Protein AF-A0A7C1CKQ0-F1 (afdb_monomer_lite)

Sequence (104 aa):
MEYFNGIAQDDEHGREPWVYDPNGRDCRILKDLCPGPCASNPDLFLSVGEWVYFSADDGIHGRRVWRSSASGDNIKMLNLAPDDGAGLNVVQIFTLLGRIYCYA

Structure (mmCIF, N/CA/C/O backbone):
data_AF-A0A7C1CKQ0-F1
#
_entry.id   AF-A0A7C1CKQ0-F1
#
loop_
_atom_site.group_PDB
_atom_site.id
_atom_site.type_symbol
_atom_site.label_atom_id
_atom_site.label_alt_id
_atom_site.label_comp_id
_atom_site.label_asym_id
_atom_site.label_entity_id
_atom_site.label_seq_id
_atom_site.pdbx_PDB_ins_code
_atom_site.Cartn_x
_atom_site.Cartn_y
_atom_site.Cartn_z
_atom_site.occupancy
_atom_site.B_iso_or_equiv
_atom_site.auth_seq_id
_atom_site.auth_comp_id
_atom_site.auth_asym_id
_atom_site.auth_atom_id
_atom_site.pdbx_PDB_model_num
ATOM 1 N N . MET A 1 1 ? -9.787 8.148 16.769 1.00 58.78 1 MET A N 1
ATOM 2 C CA . MET A 1 1 ? -9.392 9.088 15.699 1.00 58.78 1 MET A CA 1
ATOM 3 C C . MET A 1 1 ? -8.841 8.237 14.576 1.00 58.78 1 MET A C 1
ATOM 5 O O . MET A 1 1 ? -8.060 7.342 14.870 1.00 58.78 1 MET A O 1
ATOM 9 N N . GLU A 1 2 ? -9.346 8.405 13.359 1.00 72.12 2 GLU A N 1
ATOM 10 C CA . GLU A 1 2 ? -9.147 7.446 12.265 1.00 72.12 2 GLU A CA 1
ATOM 11 C C . GLU A 1 2 ? -8.119 7.987 11.268 1.00 72.12 2 GLU A C 1
ATOM 13 O O . GLU A 1 2 ? -8.278 9.091 10.749 1.00 72.12 2 GLU A O 1
ATOM 18 N N . TYR A 1 3 ? -7.047 7.225 11.044 1.00 78.94 3 TYR A N 1
ATOM 19 C CA . TYR A 1 3 ? -6.089 7.478 9.970 1.00 78.94 3 TYR A CA 1
ATOM 20 C C . TYR A 1 3 ? -6.689 7.031 8.636 1.00 78.94 3 TYR A C 1
ATOM 22 O O . TYR A 1 3 ? -7.350 5.992 8.570 1.00 78.94 3 TYR A O 1
ATOM 30 N N . PHE A 1 4 ? -6.401 7.765 7.562 1.00 77.62 4 PHE A N 1
ATOM 31 C CA . PHE A 1 4 ? -6.787 7.370 6.205 1.00 77.62 4 PHE A CA 1
ATOM 32 C C . PHE A 1 4 ? -5.541 7.051 5.393 1.00 77.62 4 PHE A C 1
ATOM 34 O O . PHE A 1 4 ? -4.588 7.821 5.411 1.00 77.62 4 PHE A O 1
ATOM 41 N N . ASN A 1 5 ? -5.555 5.920 4.690 1.00 82.88 5 ASN A N 1
ATOM 42 C CA . ASN A 1 5 ? -4.460 5.496 3.823 1.00 82.88 5 ASN A CA 1
ATOM 43 C C . ASN A 1 5 ? -4.893 5.642 2.363 1.00 82.88 5 ASN A C 1
ATOM 45 O O . ASN A 1 5 ? -6.032 5.320 2.020 1.00 82.88 5 ASN A O 1
ATOM 49 N N . GLY A 1 6 ? -4.000 6.153 1.523 1.00 85.75 6 GLY A N 1
ATOM 50 C CA . GLY A 1 6 ? -4.291 6.474 0.133 1.00 85.75 6 GLY A CA 1
ATOM 51 C C . GLY A 1 6 ? -3.030 6.615 -0.708 1.00 85.75 6 GLY A C 1
ATOM 52 O O . GLY A 1 6 ? -1.997 6.022 -0.405 1.00 85.75 6 GLY A O 1
ATOM 53 N N . ILE A 1 7 ? -3.137 7.393 -1.782 1.00 89.31 7 ILE A N 1
ATOM 54 C CA . ILE A 1 7 ? -2.110 7.517 -2.814 1.00 89.31 7 ILE A CA 1
ATOM 55 C C . ILE A 1 7 ? -1.883 8.998 -3.121 1.00 89.31 7 ILE A C 1
ATOM 57 O O . ILE A 1 7 ? -2.856 9.732 -3.303 1.00 89.31 7 ILE A O 1
ATOM 61 N N . ALA A 1 8 ? -0.627 9.421 -3.231 1.00 90.44 8 ALA A N 1
ATOM 62 C CA . ALA A 1 8 ? -0.240 10.749 -3.709 1.00 90.44 8 ALA A CA 1
ATOM 63 C C . ALA A 1 8 ? 1.166 10.717 -4.335 1.00 90.44 8 ALA A C 1
ATOM 65 O O . ALA A 1 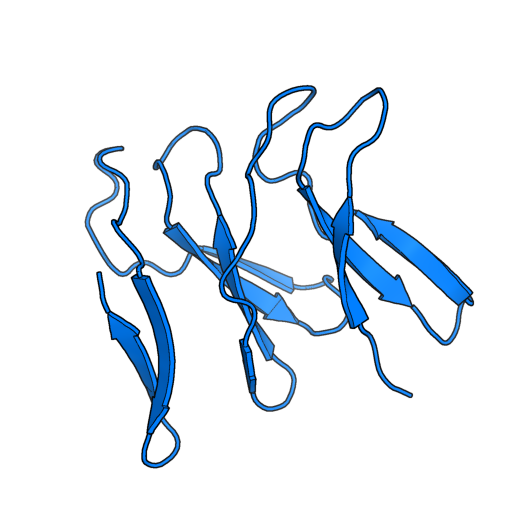8 ? 1.839 9.687 -4.307 1.00 90.44 8 ALA A O 1
ATOM 66 N N . GLN A 1 9 ? 1.560 11.830 -4.954 1.00 92.44 9 GLN A N 1
ATOM 67 C CA . GLN A 1 9 ? 2.854 12.037 -5.611 1.00 92.44 9 GLN A CA 1
ATOM 68 C C . GLN A 1 9 ? 3.358 13.456 -5.310 1.00 92.44 9 GLN A C 1
ATOM 70 O O . GLN A 1 9 ? 2.532 14.352 -5.101 1.00 92.44 9 GLN A O 1
ATOM 75 N N . ASP A 1 10 ? 4.672 13.662 -5.344 1.00 87.31 10 ASP A N 1
ATOM 76 C CA . ASP A 1 10 ? 5.316 14.977 -5.257 1.00 87.31 10 ASP A CA 1
ATOM 77 C C . ASP A 1 10 ? 6.489 15.083 -6.263 1.00 87.31 10 ASP A C 1
ATOM 79 O O . ASP A 1 10 ? 6.599 14.263 -7.174 1.00 87.31 10 ASP A O 1
ATOM 83 N N . ASP A 1 11 ? 7.302 16.140 -6.188 1.00 87.56 11 ASP A N 1
ATOM 84 C CA . ASP A 1 11 ? 8.407 16.362 -7.139 1.00 87.56 11 ASP A CA 1
ATOM 85 C C . ASP A 1 11 ? 9.629 15.461 -6.862 1.00 87.56 11 ASP A C 1
ATOM 87 O O . ASP A 1 11 ? 10.479 15.280 -7.738 1.00 87.56 11 ASP A O 1
ATOM 91 N N . GLU A 1 12 ? 9.730 14.903 -5.653 1.00 92.94 12 GLU A N 1
ATOM 92 C CA . GLU A 1 12 ? 10.822 14.033 -5.203 1.00 92.94 12 GLU A CA 1
ATOM 93 C C . GLU A 1 12 ? 10.440 12.545 -5.286 1.00 92.94 12 GLU A C 1
ATOM 95 O O . GLU A 1 12 ? 11.311 11.706 -5.533 1.00 92.94 12 GLU A O 1
ATOM 100 N N . HIS A 1 13 ? 9.148 12.235 -5.149 1.00 93.62 13 HIS A N 1
ATOM 101 C CA . HIS A 1 13 ? 8.579 10.895 -5.065 1.00 93.62 13 HIS A CA 1
ATOM 102 C C . HIS A 1 13 ? 7.483 10.687 -6.112 1.00 93.62 13 HIS A C 1
ATOM 104 O O . HIS A 1 13 ? 6.581 11.516 -6.275 1.00 93.62 13 HIS A O 1
ATOM 110 N N . GLY A 1 14 ? 7.504 9.537 -6.789 1.00 94.50 14 GLY A N 1
ATOM 111 C CA . GLY A 1 14 ? 6.407 9.148 -7.669 1.00 94.50 14 GLY A CA 1
ATOM 112 C C . GLY A 1 14 ? 5.117 8.818 -6.908 1.00 94.50 14 GLY A C 1
ATOM 113 O O . GLY A 1 14 ? 4.837 9.294 -5.810 1.00 94.50 14 GLY A O 1
ATOM 114 N N . ARG A 1 15 ? 4.251 8.015 -7.528 1.00 95.56 15 ARG A N 1
ATOM 115 C CA . ARG A 1 15 ? 2.969 7.633 -6.925 1.00 95.56 15 ARG A CA 1
ATOM 116 C C . ARG A 1 15 ? 3.191 6.610 -5.808 1.00 95.56 15 ARG A C 1
ATOM 118 O O . ARG A 1 15 ? 3.287 5.417 -6.090 1.00 95.56 15 ARG A O 1
ATOM 125 N N . GLU A 1 16 ? 3.173 7.086 -4.570 1.00 96.38 16 GLU A N 1
ATOM 126 C CA . GLU A 1 16 ? 3.522 6.340 -3.356 1.00 96.38 16 GLU A CA 1
ATOM 127 C C . GLU A 1 16 ? 2.321 6.173 -2.400 1.00 96.38 16 GLU A C 1
ATOM 129 O O . GLU A 1 16 ? 1.261 6.769 -2.633 1.00 96.38 16 GLU A O 1
ATOM 134 N N . PRO A 1 17 ? 2.418 5.340 -1.340 1.00 95.44 17 PRO A N 1
ATOM 135 C CA . PRO A 1 17 ? 1.381 5.239 -0.314 1.00 95.44 17 PRO A CA 1
ATOM 136 C C . PRO A 1 17 ? 1.466 6.413 0.665 1.00 95.44 17 PRO A C 1
ATOM 138 O O . PRO A 1 17 ? 2.549 6.775 1.122 1.00 95.44 17 PRO A O 1
ATOM 141 N N . TRP A 1 18 ? 0.320 6.984 1.032 1.00 94.44 18 TRP A N 1
ATOM 142 C CA . TRP A 1 18 ? 0.221 8.145 1.927 1.00 94.44 18 TRP A CA 1
ATOM 143 C C . TRP A 1 18 ? -0.746 7.894 3.073 1.00 94.44 18 TRP A C 1
ATOM 145 O O . TRP A 1 18 ? -1.699 7.124 2.939 1.00 94.44 18 TRP A O 1
ATOM 155 N N . VAL A 1 19 ? -0.513 8.590 4.184 1.00 92.19 19 VAL A N 1
ATOM 156 C CA . VAL A 1 19 ? -1.365 8.569 5.371 1.00 92.19 19 VAL A CA 1
ATOM 157 C C . VAL A 1 19 ? -1.794 9.983 5.760 1.00 92.19 19 VAL A C 1
ATOM 159 O O . VAL A 1 19 ? -0.974 10.899 5.811 1.00 92.19 19 VAL A O 1
ATOM 162 N N . TYR A 1 20 ? -3.082 10.149 6.059 1.00 91.38 20 TYR A N 1
ATOM 163 C CA . TYR A 1 20 ? -3.615 11.328 6.737 1.00 91.38 20 TYR A CA 1
ATOM 164 C C . TYR A 1 20 ? -3.624 11.098 8.249 1.00 91.38 20 TYR A C 1
ATOM 166 O O . TYR A 1 20 ? -4.302 10.182 8.728 1.00 91.38 20 TYR A O 1
ATOM 174 N N . ASP A 1 21 ? -2.903 11.936 8.995 1.00 87.88 21 ASP A N 1
ATOM 175 C CA . ASP A 1 21 ? -2.932 11.955 10.457 1.00 87.88 21 ASP A CA 1
ATOM 176 C C . ASP A 1 21 ? -4.002 12.943 10.954 1.00 87.88 21 ASP A C 1
ATOM 178 O O . ASP A 1 21 ? -3.823 14.156 10.820 1.00 87.88 21 ASP A O 1
ATOM 182 N N . PRO A 1 22 ? -5.099 12.477 11.577 1.00 85.56 22 PRO A N 1
ATOM 183 C CA . PRO A 1 22 ? -6.154 13.357 12.076 1.00 85.56 22 PRO A CA 1
ATOM 184 C C . PRO A 1 22 ? -5.735 14.203 13.291 1.00 85.56 22 PRO A C 1
ATOM 186 O O . PRO A 1 22 ? -6.392 15.208 13.575 1.00 85.56 22 PRO A O 1
ATOM 189 N N . ASN A 1 23 ? -4.677 13.820 14.015 1.00 85.88 23 ASN A N 1
ATOM 190 C CA . ASN A 1 23 ? -4.177 14.571 15.170 1.00 85.88 23 ASN A CA 1
ATOM 191 C C . ASN A 1 23 ? -3.377 15.796 14.716 1.00 85.88 23 ASN A C 1
ATOM 193 O O . ASN A 1 23 ? -3.566 16.889 15.247 1.00 85.88 23 ASN A O 1
ATOM 197 N N . GLY A 1 24 ? -2.512 15.609 13.715 1.00 85.69 24 GLY A N 1
ATOM 198 C CA . GLY A 1 24 ? -1.747 16.688 13.080 1.00 85.69 24 GLY A CA 1
ATOM 199 C C . GLY A 1 24 ? -2.523 17.437 11.992 1.00 85.69 24 GLY A C 1
ATOM 200 O O . GLY A 1 24 ? -2.168 18.563 11.660 1.00 85.69 24 GLY A O 1
ATOM 201 N N . ARG A 1 25 ? -3.603 16.830 11.478 1.00 86.56 25 ARG A N 1
ATOM 202 C CA . ARG A 1 25 ? -4.362 17.254 10.288 1.00 86.56 25 ARG A CA 1
ATOM 203 C C . ARG A 1 25 ? -3.478 17.416 9.055 1.00 86.56 25 ARG A C 1
ATOM 205 O O . ARG A 1 25 ? -3.643 18.372 8.302 1.00 86.56 25 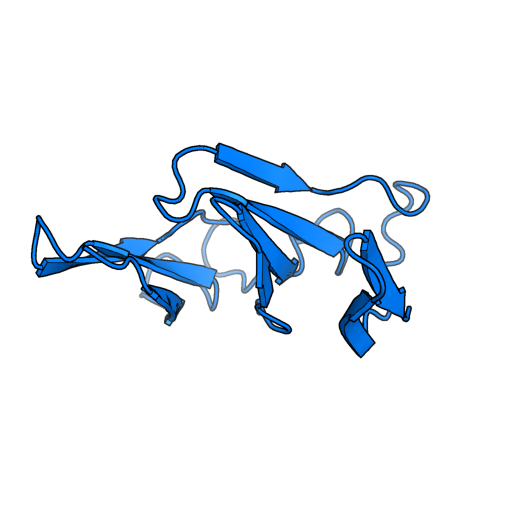ARG A O 1
ATOM 212 N N . ASP A 1 26 ? -2.575 16.465 8.858 1.00 89.31 26 ASP A N 1
ATOM 213 C CA . ASP A 1 26 ? -1.564 16.509 7.805 1.00 89.31 26 ASP A CA 1
ATOM 214 C C . ASP A 1 26 ? -1.544 15.214 6.987 1.00 89.31 26 ASP A C 1
ATOM 216 O O . ASP A 1 26 ? -1.913 14.146 7.484 1.00 89.31 26 ASP A O 1
ATOM 220 N N . CYS A 1 27 ? -1.115 15.320 5.732 1.00 90.25 27 CYS A N 1
ATOM 221 C CA . CYS A 1 27 ? -0.870 14.198 4.837 1.00 90.25 27 CYS A CA 1
ATOM 222 C C . CYS A 1 27 ? 0.634 14.003 4.704 1.00 90.25 27 CYS A C 1
ATOM 224 O O . CYS A 1 27 ? 1.349 14.926 4.326 1.00 90.25 27 CYS A O 1
ATOM 226 N N . ARG A 1 28 ? 1.109 12.780 4.918 1.00 90.50 28 ARG A N 1
ATOM 227 C CA . ARG A 1 28 ? 2.516 12.447 4.693 1.00 90.50 28 ARG A CA 1
ATOM 228 C C . ARG A 1 28 ? 2.669 11.144 3.944 1.00 90.50 28 ARG A C 1
ATOM 230 O O . ARG A 1 28 ? 1.818 10.255 4.047 1.00 90.50 28 ARG A O 1
ATOM 237 N N . ILE A 1 29 ? 3.786 11.023 3.239 1.00 90.81 29 ILE A N 1
ATOM 238 C CA . ILE A 1 29 ? 4.198 9.757 2.659 1.00 90.81 29 ILE A CA 1
ATOM 239 C C . ILE A 1 29 ? 4.283 8.716 3.780 1.00 90.81 29 ILE A C 1
ATOM 241 O O . ILE A 1 29 ? 4.830 8.956 4.863 1.00 90.81 29 ILE A O 1
ATOM 245 N N . LEU A 1 30 ? 3.650 7.572 3.552 1.00 92.62 30 LEU A N 1
ATOM 246 C CA . LEU A 1 30 ? 3.696 6.455 4.483 1.00 92.62 30 LEU A CA 1
ATOM 247 C C . LEU A 1 30 ? 5.071 5.795 4.395 1.00 92.62 30 LEU A C 1
ATOM 249 O O . LEU A 1 30 ? 5.692 5.519 5.420 1.00 92.62 30 LEU A O 1
ATOM 253 N N . LYS A 1 31 ? 5.544 5.578 3.165 1.00 92.62 31 LYS A N 1
ATOM 254 C CA . LYS A 1 31 ? 6.909 5.180 2.833 1.00 92.62 31 LYS A CA 1
ATOM 255 C C . LYS A 1 31 ? 7.156 5.406 1.345 1.00 92.62 31 LYS A C 1
ATOM 257 O O . LYS A 1 31 ? 6.285 5.078 0.551 1.00 92.62 31 LYS A O 1
ATOM 262 N N . ASP A 1 32 ? 8.344 5.892 1.004 1.00 94.75 32 ASP A N 1
ATOM 263 C CA . ASP A 1 32 ? 8.872 5.834 -0.358 1.00 94.75 32 ASP A CA 1
ATOM 264 C C . ASP A 1 32 ? 9.239 4.375 -0.670 1.00 94.75 32 ASP A C 1
ATOM 266 O O . ASP A 1 32 ? 10.267 3.865 -0.205 1.00 94.75 32 ASP A O 1
ATOM 270 N N . LEU A 1 33 ? 8.303 3.644 -1.286 1.00 95.62 33 LEU A N 1
ATOM 271 C CA . LEU A 1 33 ? 8.471 2.220 -1.567 1.00 95.62 33 LEU A CA 1
ATOM 272 C C . LEU A 1 33 ? 9.303 1.997 -2.821 1.00 95.62 33 LEU A C 1
ATOM 274 O O . LEU A 1 33 ? 10.145 1.101 -2.788 1.00 95.62 33 LEU A O 1
ATOM 278 N N . CYS A 1 34 ? 9.091 2.791 -3.876 1.00 95.38 34 CYS A N 1
ATOM 279 C CA . CYS A 1 34 ? 9.959 2.790 -5.048 1.00 95.38 34 CYS A CA 1
ATOM 280 C C . CYS A 1 34 ? 10.825 4.060 -5.056 1.00 95.38 34 CYS A C 1
ATOM 282 O O . CYS A 1 34 ? 10.333 5.107 -5.465 1.00 95.38 34 CYS A O 1
ATOM 284 N N . PRO A 1 35 ? 12.112 3.981 -4.660 1.00 95.06 35 PRO A N 1
ATOM 285 C CA . PRO A 1 35 ? 12.889 5.163 -4.307 1.00 95.06 35 PRO A CA 1
ATOM 286 C C . PRO A 1 35 ? 12.960 6.268 -5.367 1.00 95.06 35 PRO A C 1
ATOM 288 O O . PRO A 1 35 ? 13.245 6.015 -6.545 1.00 95.06 35 PRO A O 1
ATOM 291 N N . GLY A 1 36 ? 12.834 7.513 -4.904 1.00 93.44 36 GLY A N 1
ATOM 292 C CA . GLY A 1 36 ? 12.956 8.716 -5.730 1.00 93.44 36 GLY A CA 1
ATOM 293 C C . GLY A 1 36 ? 11.778 8.887 -6.699 1.00 93.44 36 GLY A C 1
ATOM 294 O O . GLY A 1 36 ? 10.644 8.583 -6.346 1.00 93.44 36 GLY A O 1
ATOM 295 N N . PRO A 1 37 ? 11.993 9.335 -7.951 1.00 93.88 37 PRO A N 1
ATOM 296 C CA . PRO A 1 37 ? 10.889 9.643 -8.867 1.00 93.88 37 PRO A CA 1
ATOM 297 C C . PRO A 1 37 ? 10.172 8.395 -9.418 1.00 93.88 37 PRO A C 1
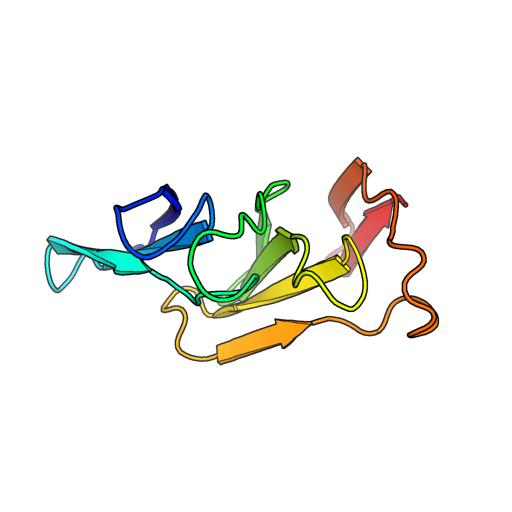ATOM 299 O O . PRO A 1 37 ? 9.291 8.514 -10.274 1.00 93.88 37 PRO A O 1
ATOM 302 N N . CYS A 1 38 ? 10.569 7.192 -8.990 1.00 94.81 38 CYS A N 1
ATOM 303 C CA . CYS A 1 38 ? 9.846 5.970 -9.309 1.00 94.81 38 CYS A CA 1
ATOM 304 C C . CYS A 1 38 ? 8.478 5.957 -8.607 1.00 94.81 38 CYS A C 1
ATOM 306 O O . CYS A 1 38 ? 8.273 6.628 -7.607 1.00 94.81 38 CYS A O 1
ATOM 308 N N . ALA A 1 39 ? 7.520 5.214 -9.161 1.00 95.56 39 ALA A N 1
ATOM 309 C CA . ALA A 1 39 ? 6.184 5.072 -8.602 1.00 95.56 39 ALA A CA 1
ATOM 310 C C . ALA A 1 39 ? 5.927 3.624 -8.178 1.00 95.56 39 ALA A C 1
ATOM 312 O O . ALA A 1 39 ? 5.900 2.733 -9.033 1.00 95.56 39 ALA A O 1
ATOM 313 N N . SER A 1 40 ? 5.630 3.402 -6.900 1.00 96.38 40 SER A N 1
ATOM 314 C CA . SER A 1 40 ? 5.221 2.092 -6.386 1.00 96.38 40 SER A CA 1
ATOM 315 C C . SER A 1 40 ? 3.787 1.708 -6.745 1.00 96.38 40 SER A C 1
ATOM 317 O O . SER A 1 40 ? 3.413 0.534 -6.666 1.00 96.38 40 SER A O 1
ATOM 319 N N . ASN A 1 41 ? 2.987 2.688 -7.181 1.00 95.75 41 ASN A N 1
ATOM 320 C CA . ASN A 1 41 ? 1.605 2.531 -7.631 1.00 95.75 41 ASN A CA 1
ATOM 321 C C . ASN A 1 41 ? 0.770 1.675 -6.664 1.00 95.75 41 ASN A C 1
ATOM 323 O O . ASN A 1 41 ? 0.299 0.612 -7.061 1.00 95.75 41 ASN A O 1
ATOM 327 N N . PRO A 1 42 ? 0.580 2.074 -5.400 1.00 96.38 42 PRO A N 1
ATOM 328 C CA . PRO A 1 42 ? -0.130 1.234 -4.450 1.00 96.38 42 PRO A CA 1
ATOM 329 C C . PRO A 1 42 ? -1.632 1.135 -4.759 1.00 96.38 42 PRO A C 1
ATOM 331 O O . PRO A 1 42 ? -2.249 2.107 -5.188 1.00 96.38 42 PRO A O 1
ATOM 334 N N . ASP A 1 43 ? -2.243 -0.025 -4.522 1.00 95.56 43 ASP A N 1
ATOM 335 C CA . ASP A 1 43 ? -3.686 -0.263 -4.668 1.00 95.56 43 ASP A CA 1
ATOM 336 C C . ASP A 1 43 ? -4.200 -1.374 -3.726 1.00 95.56 43 ASP A C 1
ATOM 338 O O . ASP A 1 43 ? -3.485 -1.847 -2.844 1.00 95.56 43 ASP A O 1
ATOM 342 N N . LEU A 1 44 ? -5.472 -1.773 -3.874 1.00 94.81 44 LEU A N 1
ATOM 343 C CA . LEU A 1 44 ? -6.100 -2.869 -3.114 1.00 94.81 44 LEU A CA 1
ATOM 344 C C . LEU A 1 44 ? -6.040 -2.700 -1.584 1.00 94.81 44 LEU A C 1
ATOM 346 O O . LEU A 1 44 ? -5.899 -3.675 -0.845 1.00 94.81 44 LEU A O 1
ATOM 350 N N . PHE A 1 45 ? -6.176 -1.461 -1.109 1.00 94.75 45 PHE A N 1
ATOM 351 C CA . PHE A 1 45 ? -6.169 -1.145 0.316 1.00 94.75 45 PHE A CA 1
ATOM 352 C C . PHE A 1 45 ? -7.306 -1.852 1.072 1.00 94.75 45 PHE A C 1
ATOM 354 O O . PHE A 1 45 ? -8.483 -1.716 0.735 1.00 94.75 45 PHE A O 1
ATOM 361 N N . LEU A 1 46 ? -6.947 -2.554 2.146 1.00 94.44 46 LEU A N 1
ATOM 362 C CA . LEU A 1 46 ? -7.853 -3.248 3.053 1.00 94.44 46 LEU A CA 1
ATOM 363 C C . LEU A 1 46 ? -7.431 -3.004 4.504 1.00 94.44 46 LEU A C 1
ATOM 365 O O . LEU A 1 46 ? -6.342 -3.400 4.917 1.00 94.44 46 LEU A O 1
ATOM 369 N N . SER A 1 47 ? -8.319 -2.406 5.295 1.00 93.38 47 SER A N 1
ATOM 370 C CA . SER A 1 47 ? -8.116 -2.234 6.736 1.00 93.38 47 SER A CA 1
ATOM 371 C C . SER A 1 47 ? -8.677 -3.426 7.517 1.00 93.38 47 SER A C 1
ATOM 373 O O . SER A 1 47 ? -9.824 -3.828 7.305 1.00 93.38 47 SER A O 1
ATOM 375 N N . VAL A 1 48 ? -7.872 -3.999 8.418 1.00 92.25 48 VAL A N 1
ATOM 376 C CA . VAL A 1 48 ? -8.245 -5.106 9.312 1.00 92.25 48 VAL A CA 1
ATOM 377 C C . VAL A 1 48 ? -7.633 -4.873 10.695 1.00 92.25 48 VAL A C 1
ATOM 379 O O . VAL A 1 48 ? -6.444 -5.115 10.919 1.00 92.25 48 VAL A O 1
ATOM 382 N N . GLY A 1 49 ? -8.457 -4.433 11.648 1.00 90.38 49 GLY A N 1
ATOM 383 C CA . GLY A 1 49 ? -7.985 -4.071 12.985 1.00 90.38 49 GLY A CA 1
ATOM 384 C C . GLY A 1 49 ? -7.028 -2.878 12.924 1.00 90.38 49 GLY A C 1
ATOM 385 O O . GLY A 1 49 ? -7.378 -1.837 12.383 1.00 90.38 49 GLY A O 1
ATOM 386 N N . GLU A 1 50 ? -5.818 -3.035 13.460 1.00 90.88 50 GLU A N 1
ATOM 387 C CA . GLU A 1 50 ? -4.783 -1.984 13.472 1.00 90.88 50 GLU A CA 1
ATOM 388 C C . GLU A 1 50 ? -3.900 -1.968 12.211 1.00 90.88 50 GLU A C 1
ATOM 390 O O . GLU A 1 50 ? -2.982 -1.150 12.093 1.00 90.88 50 GLU A O 1
ATOM 395 N N . TRP A 1 51 ? -4.162 -2.883 11.274 1.00 93.88 51 TRP A N 1
ATOM 396 C CA . TRP A 1 51 ? -3.341 -3.105 10.091 1.00 93.88 51 TRP A CA 1
ATOM 397 C C . TRP A 1 51 ? -4.059 -2.689 8.813 1.00 93.88 51 TRP A C 1
ATOM 399 O O . TRP A 1 51 ? -5.259 -2.905 8.653 1.00 93.88 51 TRP A O 1
ATOM 409 N N . VAL A 1 52 ? -3.279 -2.186 7.867 1.00 95.38 52 VAL A N 1
ATOM 410 C CA . VAL A 1 52 ? -3.680 -1.900 6.494 1.00 95.38 52 VAL A CA 1
ATOM 411 C C . VAL A 1 52 ? -2.860 -2.797 5.578 1.00 95.38 52 VAL A C 1
ATOM 413 O O . VAL A 1 52 ? -1.645 -2.904 5.724 1.00 95.38 52 VAL A O 1
ATOM 416 N N . TYR A 1 53 ? -3.529 -3.467 4.651 1.00 95.44 53 TYR A N 1
ATOM 417 C CA . TYR A 1 53 ? -2.923 -4.316 3.632 1.00 95.44 53 TYR A CA 1
ATOM 418 C C . TY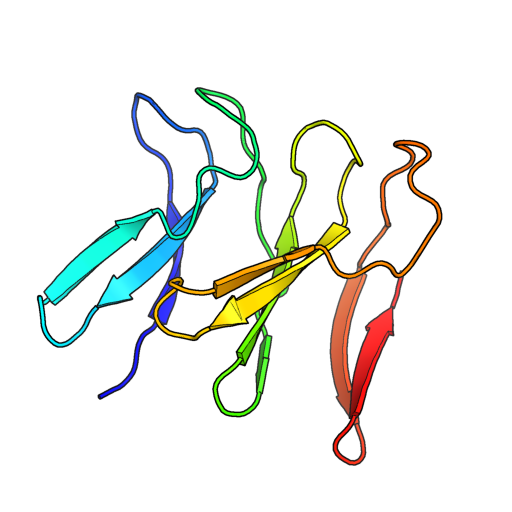R A 1 53 ? -3.148 -3.679 2.274 1.00 95.44 53 TYR A C 1
ATOM 420 O O . TYR A 1 53 ? -4.224 -3.142 2.037 1.00 95.44 53 TYR A O 1
ATOM 428 N N . PHE A 1 54 ? -2.154 -3.723 1.400 1.00 96.44 54 PHE A N 1
ATOM 429 C CA . PHE A 1 54 ? -2.236 -3.145 0.060 1.00 96.44 54 PHE A CA 1
ATOM 430 C C . PHE A 1 54 ? -1.221 -3.820 -0.859 1.00 96.44 54 PHE A C 1
ATOM 432 O O . PHE A 1 54 ? -0.315 -4.513 -0.391 1.00 96.44 54 PHE A O 1
ATOM 439 N N . SER A 1 55 ? -1.377 -3.650 -2.165 1.00 95.94 55 SER A N 1
ATOM 440 C CA . SER A 1 55 ? -0.401 -4.104 -3.155 1.00 95.94 55 SER A CA 1
ATOM 441 C C . SER A 1 55 ? 0.419 -2.911 -3.645 1.00 95.94 55 SER A C 1
ATOM 443 O O . SER A 1 55 ? -0.128 -1.820 -3.757 1.00 95.94 55 SER A O 1
ATOM 445 N N . ALA A 1 56 ? 1.721 -3.085 -3.873 1.00 96.81 56 ALA A N 1
ATOM 446 C CA . ALA A 1 56 ? 2.623 -2.047 -4.388 1.00 96.81 56 ALA A CA 1
ATOM 447 C C . ALA A 1 56 ? 3.913 -2.673 -4.943 1.00 96.81 56 ALA A C 1
ATOM 449 O O . ALA A 1 56 ? 4.245 -3.807 -4.584 1.00 96.81 56 ALA A O 1
ATOM 450 N N . ASP A 1 57 ? 4.631 -1.947 -5.795 1.00 95.31 57 ASP A N 1
ATOM 451 C CA . ASP A 1 57 ? 5.918 -2.339 -6.387 1.00 95.31 57 ASP A CA 1
ATOM 452 C C . ASP A 1 57 ? 7.068 -1.532 -5.760 1.00 95.31 57 ASP A C 1
ATOM 454 O O . ASP A 1 57 ? 7.006 -0.310 -5.731 1.00 95.31 57 ASP A O 1
ATOM 458 N N . ASP A 1 58 ? 8.107 -2.181 -5.235 1.00 94.69 58 ASP A N 1
ATOM 459 C CA . ASP A 1 58 ? 9.276 -1.478 -4.675 1.00 94.69 58 ASP A CA 1
ATOM 460 C C . ASP A 1 58 ? 10.396 -1.224 -5.699 1.00 94.69 58 ASP A C 1
ATOM 462 O O . ASP A 1 58 ? 11.477 -0.750 -5.347 1.00 94.69 58 ASP A O 1
ATOM 466 N N . GLY A 1 59 ? 10.165 -1.573 -6.966 1.00 92.75 59 GLY A N 1
ATOM 467 C CA . GLY A 1 59 ? 11.143 -1.467 -8.044 1.00 92.75 59 GLY A CA 1
ATOM 468 C C . GLY A 1 59 ? 12.210 -2.564 -8.038 1.00 92.75 59 GLY A C 1
ATOM 469 O O . GLY A 1 59 ? 13.086 -2.549 -8.903 1.00 92.75 59 GLY A O 1
ATOM 470 N N . ILE A 1 60 ? 12.158 -3.514 -7.094 1.00 92.00 60 ILE A N 1
ATOM 471 C CA . ILE A 1 60 ? 13.146 -4.595 -6.943 1.00 92.00 60 ILE A CA 1
ATOM 472 C C . ILE A 1 60 ? 12.480 -5.967 -7.079 1.00 92.00 60 ILE A C 1
ATOM 474 O O . ILE A 1 60 ? 12.952 -6.816 -7.835 1.00 92.00 60 ILE A O 1
ATOM 478 N N . HIS A 1 61 ? 11.383 -6.195 -6.359 1.00 91.19 61 HIS A N 1
ATOM 479 C CA . HIS A 1 61 ? 10.698 -7.488 -6.287 1.00 91.19 61 HIS A CA 1
ATOM 480 C C . HIS A 1 61 ? 9.479 -7.560 -7.223 1.00 91.19 61 HIS A C 1
ATOM 482 O O . HIS A 1 61 ? 8.802 -8.593 -7.294 1.00 91.19 61 HIS A O 1
ATOM 488 N N . GLY A 1 62 ? 9.195 -6.472 -7.944 1.00 91.50 62 GLY A N 1
ATOM 489 C CA . GLY A 1 62 ? 7.937 -6.263 -8.646 1.00 91.50 62 GLY A CA 1
ATOM 490 C C . GLY A 1 62 ? 6.785 -6.044 -7.661 1.00 91.50 62 GLY A C 1
ATOM 491 O O . GLY A 1 62 ? 6.976 -5.886 -6.453 1.00 91.50 62 GLY A O 1
ATOM 492 N N . ARG A 1 63 ? 5.545 -6.093 -8.157 1.00 93.25 63 ARG A N 1
ATOM 493 C CA . ARG A 1 63 ? 4.364 -5.924 -7.301 1.00 93.25 63 ARG A CA 1
ATOM 494 C C . ARG A 1 63 ? 4.269 -7.013 -6.222 1.00 93.25 63 ARG A C 1
ATOM 496 O O . ARG A 1 63 ? 4.386 -8.206 -6.500 1.00 93.25 63 ARG A O 1
ATOM 503 N N . ARG A 1 64 ? 4.051 -6.611 -4.972 1.00 94.06 64 ARG A N 1
ATOM 504 C CA . ARG A 1 64 ? 3.969 -7.478 -3.783 1.00 94.06 64 ARG A CA 1
ATOM 505 C C . ARG A 1 64 ? 2.842 -7.012 -2.863 1.00 94.06 64 ARG A C 1
ATOM 5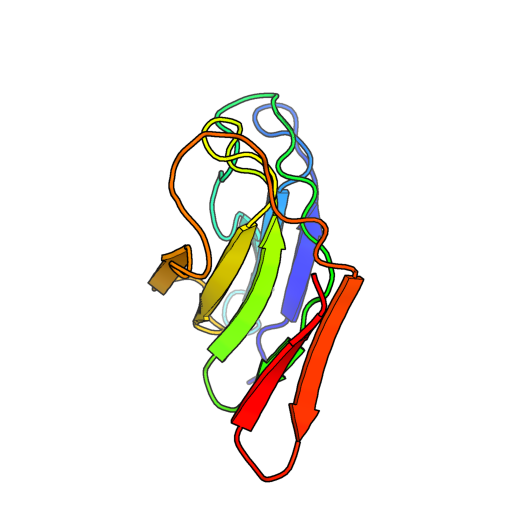07 O O . ARG A 1 64 ? 2.317 -5.913 -3.024 1.00 94.06 64 ARG A O 1
ATOM 514 N N . VAL A 1 65 ? 2.460 -7.852 -1.897 1.00 95.25 65 VAL A N 1
ATOM 515 C CA . VAL A 1 65 ? 1.528 -7.457 -0.827 1.00 95.25 65 VAL A CA 1
ATOM 516 C C . VAL A 1 65 ? 2.321 -6.870 0.332 1.00 95.25 65 VAL A C 1
ATOM 518 O O . VAL A 1 65 ? 3.278 -7.474 0.815 1.00 95.25 65 VAL A O 1
ATOM 521 N N . TRP A 1 66 ? 1.880 -5.719 0.812 1.00 96.44 66 TRP A N 1
ATOM 522 C CA . TRP A 1 66 ? 2.455 -4.981 1.922 1.00 96.44 66 TRP A CA 1
ATOM 523 C C . TRP A 1 66 ? 1.453 -4.908 3.065 1.00 96.44 66 TRP A C 1
ATOM 525 O O . TRP A 1 66 ? 0.238 -4.904 2.861 1.00 96.44 66 TRP A O 1
ATOM 535 N N . ARG A 1 67 ? 1.978 -4.844 4.286 1.00 96.50 67 ARG A N 1
ATOM 536 C CA . ARG A 1 67 ? 1.215 -4.557 5.496 1.00 96.50 67 ARG A CA 1
ATOM 537 C C . ARG A 1 67 ? 1.811 -3.340 6.176 1.00 96.50 67 ARG A C 1
ATOM 539 O O . ARG A 1 67 ? 3.011 -3.353 6.456 1.00 96.50 67 ARG A O 1
ATOM 546 N N . SER A 1 68 ? 0.979 -2.366 6.522 1.00 96.44 68 SER A N 1
ATOM 547 C CA . SER A 1 68 ? 1.341 -1.245 7.382 1.00 96.44 68 SER A CA 1
ATOM 548 C C . SER A 1 68 ? 0.474 -1.155 8.638 1.00 96.44 68 SER A C 1
ATOM 550 O O . SER A 1 68 ? -0.644 -1.668 8.666 1.00 96.44 68 SER A O 1
ATOM 552 N N . SER A 1 69 ? 0.971 -0.515 9.698 1.00 94.75 69 SER A N 1
ATOM 553 C CA . SER A 1 69 ? 0.096 0.028 10.743 1.00 94.75 69 SER A CA 1
ATOM 554 C C . SER A 1 69 ? -0.722 1.188 10.174 1.00 94.75 69 SER A C 1
ATOM 556 O O . SER A 1 69 ? -0.296 1.843 9.221 1.00 94.75 69 SER A O 1
ATOM 558 N N . ALA A 1 70 ? -1.869 1.491 10.785 1.00 87.44 70 ALA A N 1
ATOM 559 C CA . ALA A 1 70 ? -2.689 2.635 10.378 1.00 87.44 70 ALA A CA 1
ATOM 560 C C . ALA A 1 70 ? -1.925 3.977 10.415 1.00 87.44 70 ALA A C 1
ATOM 562 O O . ALA A 1 70 ? -2.192 4.843 9.588 1.00 87.44 70 ALA A O 1
ATOM 563 N N . SER A 1 71 ? -0.959 4.123 11.332 1.00 88.00 71 SER A N 1
ATOM 564 C CA . SER A 1 71 ? -0.068 5.288 11.435 1.00 88.00 71 SER A CA 1
ATOM 565 C C . SER A 1 71 ? 1.095 5.276 10.435 1.00 88.00 71 SER A C 1
ATOM 567 O O . SER A 1 71 ? 1.777 6.282 10.283 1.00 88.00 71 SER A O 1
ATOM 569 N N . GLY A 1 72 ? 1.387 4.150 9.782 1.00 86.50 72 GLY A N 1
ATOM 570 C CA . GLY A 1 72 ? 2.546 4.002 8.899 1.00 86.50 72 GLY A CA 1
ATOM 571 C C . GLY A 1 72 ? 3.891 3.743 9.594 1.00 86.50 72 GLY A C 1
ATOM 572 O O . GLY A 1 72 ? 4.872 3.489 8.904 1.00 86.50 72 GLY A O 1
ATOM 573 N N . ASP A 1 73 ? 3.961 3.734 10.931 1.00 88.94 73 ASP A N 1
ATOM 574 C CA . ASP A 1 73 ? 5.221 3.520 11.680 1.00 88.94 73 ASP A CA 1
ATOM 575 C C . ASP A 1 73 ? 5.805 2.108 11.516 1.00 88.94 73 ASP A C 1
ATOM 577 O O . ASP A 1 73 ? 6.971 1.845 11.815 1.00 88.94 73 ASP A O 1
ATOM 581 N N . ASN A 1 74 ? 4.989 1.166 11.052 1.00 93.81 74 ASN A N 1
ATOM 582 C CA . ASN A 1 74 ? 5.406 -0.190 10.744 1.00 93.81 74 ASN A CA 1
ATOM 583 C C . ASN A 1 74 ? 4.915 -0.529 9.349 1.00 93.81 74 ASN A C 1
ATOM 585 O O . ASN A 1 74 ? 3.711 -0.550 9.144 1.00 93.81 74 ASN A O 1
ATOM 589 N N . ILE A 1 75 ? 5.822 -0.821 8.421 1.00 95.50 75 ILE A N 1
ATOM 590 C CA . ILE A 1 75 ? 5.500 -1.275 7.069 1.00 95.50 75 ILE A CA 1
ATOM 591 C C . ILE A 1 75 ? 6.431 -2.411 6.659 1.00 95.50 75 ILE A C 1
ATOM 593 O O . ILE A 1 75 ? 7.650 -2.321 6.830 1.00 95.50 75 ILE A O 1
ATOM 597 N N . LYS A 1 76 ? 5.858 -3.495 6.128 1.00 95.94 76 LYS A N 1
ATOM 598 C CA . LYS A 1 76 ? 6.597 -4.691 5.708 1.00 95.94 76 LYS A CA 1
ATOM 599 C C . LYS A 1 76 ? 5.976 -5.335 4.474 1.00 95.94 76 LYS A C 1
ATOM 601 O O . LYS A 1 76 ? 4.757 -5.480 4.406 1.00 95.94 76 LYS A O 1
ATOM 606 N N . MET A 1 77 ? 6.830 -5.788 3.563 1.00 94.62 77 MET A N 1
ATOM 607 C CA . MET A 1 77 ? 6.458 -6.718 2.500 1.00 94.62 77 MET A CA 1
ATOM 608 C C . MET A 1 77 ? 6.102 -8.077 3.114 1.00 94.62 77 MET A C 1
ATOM 610 O O . MET A 1 77 ? 6.770 -8.544 4.042 1.00 94.62 77 MET A O 1
ATOM 614 N N . LEU A 1 78 ? 5.042 -8.709 2.617 1.00 92.88 78 LEU A N 1
ATOM 615 C CA . LEU A 1 78 ? 4.668 -10.067 2.988 1.00 92.88 78 LEU A CA 1
ATOM 616 C C . LEU A 1 78 ? 5.318 -11.054 2.019 1.00 92.88 78 LEU A C 1
ATOM 618 O O . LEU A 1 78 ? 5.162 -10.942 0.805 1.00 92.88 78 LEU A O 1
ATOM 622 N N . ASN A 1 79 ? 6.017 -12.047 2.565 1.00 86.56 79 ASN A N 1
ATOM 623 C CA . ASN A 1 79 ? 6.619 -13.113 1.774 1.00 86.56 79 ASN A CA 1
ATOM 624 C C . ASN A 1 79 ? 5.543 -14.142 1.387 1.00 86.56 79 ASN A C 1
ATOM 626 O O . ASN A 1 79 ? 5.231 -15.049 2.161 1.00 86.56 79 ASN A O 1
ATOM 630 N N . LEU A 1 80 ? 4.929 -13.933 0.221 1.00 82.75 80 LEU A N 1
ATOM 631 C CA . LEU A 1 80 ? 3.869 -14.784 -0.336 1.00 82.75 80 LEU A CA 1
ATOM 632 C C . LEU A 1 80 ? 4.324 -15.572 -1.578 1.00 82.75 80 LEU A C 1
ATOM 634 O O . LEU A 1 80 ? 3.602 -16.458 -2.028 1.00 82.75 80 LEU A O 1
ATOM 638 N N . ALA A 1 81 ? 5.500 -15.255 -2.124 1.00 74.31 81 ALA A N 1
ATOM 639 C CA . ALA A 1 81 ? 6.117 -15.899 -3.281 1.00 74.31 81 ALA A CA 1
ATOM 640 C C . ALA A 1 81 ? 7.642 -15.681 -3.260 1.00 74.31 81 ALA A C 1
ATOM 642 O O . ALA A 1 81 ? 8.102 -14.813 -2.519 1.00 74.31 81 ALA A O 1
ATOM 643 N N . PRO A 1 82 ? 8.424 -16.442 -4.051 1.00 74.19 82 PRO A N 1
ATOM 644 C CA . PRO A 1 82 ? 9.873 -16.272 -4.133 1.00 74.19 82 PRO A CA 1
ATOM 645 C C . PRO A 1 82 ? 10.301 -14.841 -4.492 1.00 74.19 82 PRO A C 1
ATOM 647 O O . PRO A 1 82 ? 9.651 -14.149 -5.276 1.00 74.19 82 PRO A O 1
ATOM 650 N N . ASP A 1 83 ? 11.439 -14.413 -3.950 1.00 73.94 83 ASP A N 1
ATOM 651 C CA . ASP A 1 83 ? 12.046 -13.103 -4.216 1.00 73.94 83 ASP A CA 1
ATOM 652 C C . ASP A 1 83 ? 12.869 -13.133 -5.519 1.00 73.94 83 ASP A C 1
ATOM 654 O O . ASP A 1 83 ? 14.075 -12.901 -5.526 1.00 73.94 83 ASP A O 1
ATOM 658 N N . ASP A 1 84 ? 12.224 -13.484 -6.632 1.00 75.50 84 ASP A N 1
ATOM 659 C CA . ASP A 1 84 ? 12.845 -13.633 -7.958 1.00 75.50 84 ASP A CA 1
ATOM 660 C C . ASP A 1 84 ? 12.606 -12.435 -8.900 1.00 75.50 84 ASP A C 1
ATOM 662 O O . ASP A 1 84 ? 12.990 -12.472 -10.068 1.00 75.50 84 ASP A O 1
ATOM 666 N N . GLY A 1 85 ? 11.976 -11.369 -8.396 1.00 72.94 85 GLY A N 1
ATOM 667 C CA . GLY A 1 85 ? 11.658 -10.159 -9.158 1.00 72.94 85 GLY A CA 1
ATOM 668 C C . GLY A 1 85 ? 10.432 -10.276 -10.069 1.00 72.94 85 GLY A C 1
ATOM 669 O O . GLY A 1 85 ? 10.057 -9.290 -10.698 1.00 72.94 85 GLY A O 1
ATOM 670 N N . ALA A 1 86 ? 9.769 -11.437 -10.140 1.00 78.94 86 ALA A N 1
ATOM 671 C CA . ALA A 1 86 ? 8.690 -11.661 -11.105 1.00 78.94 86 ALA A CA 1
ATOM 672 C C . ALA A 1 86 ? 7.369 -10.927 -10.790 1.00 78.94 86 ALA A C 1
ATOM 674 O O . ALA A 1 86 ? 6.426 -11.019 -11.575 1.00 78.94 86 ALA A O 1
ATOM 675 N N . GLY A 1 87 ? 7.261 -10.176 -9.685 1.00 81.69 87 GLY A N 1
ATOM 676 C CA . GLY A 1 87 ? 5.986 -9.576 -9.287 1.00 81.69 87 GLY A CA 1
ATOM 677 C C . GLY A 1 87 ? 4.919 -10.629 -8.927 1.00 81.69 87 GLY A C 1
ATOM 678 O O . GLY A 1 87 ? 5.064 -11.823 -9.166 1.00 81.69 87 GLY A O 1
ATOM 679 N N . LEU A 1 88 ? 3.874 -10.205 -8.233 1.00 85.69 88 LEU A N 1
ATOM 680 C CA . LEU A 1 88 ? 2.648 -10.958 -8.006 1.00 85.69 88 LEU A CA 1
ATOM 681 C C . LEU A 1 88 ? 1.556 -10.240 -8.782 1.00 85.69 88 LEU A C 1
ATOM 683 O O . LEU A 1 88 ? 1.428 -9.017 -8.676 1.00 85.69 88 LEU A O 1
ATOM 687 N N . ASN A 1 89 ? 0.729 -10.986 -9.510 1.00 88.94 89 ASN A N 1
ATOM 688 C CA . ASN A 1 89 ? -0.456 -10.420 -10.144 1.00 88.94 89 ASN A CA 1
ATOM 689 C C . ASN A 1 89 ? -1.594 -10.302 -9.123 1.00 88.94 89 ASN A C 1
ATOM 691 O O . ASN A 1 89 ? -2.636 -10.923 -9.270 1.00 88.94 89 ASN A O 1
ATOM 695 N N . VAL A 1 90 ? -1.377 -9.541 -8.046 1.00 89.94 90 VAL A N 1
ATOM 696 C CA . VAL A 1 90 ? -2.377 -9.388 -6.983 1.00 89.94 90 VAL A CA 1
ATOM 697 C C . VAL A 1 90 ? -3.609 -8.691 -7.557 1.00 89.94 90 VAL A C 1
ATOM 699 O O . VAL A 1 90 ? -3.560 -7.513 -7.902 1.00 89.94 90 VAL A O 1
ATOM 702 N N . VAL A 1 91 ? -4.719 -9.419 -7.638 1.00 91.06 91 VAL A N 1
ATOM 703 C CA . VAL A 1 91 ? -5.996 -8.917 -8.165 1.00 91.06 91 VAL A CA 1
ATOM 704 C C . VAL A 1 91 ? -6.899 -8.425 -7.037 1.00 91.06 91 VAL A C 1
ATOM 706 O O . VAL A 1 91 ? -7.656 -7.473 -7.214 1.00 91.06 91 VAL A O 1
ATOM 709 N N . GLN A 1 92 ? -6.847 -9.071 -5.868 1.00 92.69 92 GLN A N 1
ATOM 710 C CA . GLN A 1 92 ? -7.702 -8.711 -4.740 1.00 92.69 92 GLN A CA 1
ATOM 711 C C . GLN A 1 92 ? -7.074 -9.088 -3.403 1.00 92.69 92 GLN A C 1
ATOM 713 O O . GLN A 1 92 ? -6.463 -10.148 -3.276 1.00 92.69 92 GLN A O 1
ATOM 718 N N . ILE A 1 93 ? -7.316 -8.252 -2.392 1.00 94.56 93 ILE A N 1
ATOM 719 C CA . ILE A 1 93 ? -7.073 -8.543 -0.979 1.00 94.56 93 ILE A CA 1
ATOM 720 C C . ILE A 1 93 ? -8.421 -8.435 -0.254 1.00 94.56 93 ILE A C 1
ATOM 722 O O . ILE A 1 93 ? -9.136 -7.446 -0.416 1.00 94.56 93 ILE A O 1
ATOM 726 N N . PHE A 1 94 ? -8.810 -9.454 0.511 1.00 94.62 94 PHE A N 1
ATOM 727 C CA . PHE A 1 94 ? -10.088 -9.481 1.230 1.00 94.62 94 PHE A CA 1
ATOM 728 C C . PHE A 1 94 ? -10.006 -10.294 2.524 1.00 94.62 94 PHE A C 1
ATOM 730 O O . PHE A 1 94 ? -9.058 -11.045 2.753 1.00 94.62 94 PHE A O 1
ATOM 737 N N . THR A 1 95 ? -11.020 -10.156 3.379 1.00 94.44 95 THR A N 1
ATOM 738 C CA . THR A 1 95 ? -11.180 -10.994 4.569 1.00 94.44 95 THR A CA 1
ATOM 739 C C . THR A 1 95 ? -12.259 -12.052 4.370 1.00 94.44 95 THR A C 1
ATOM 741 O O . THR A 1 95 ? -13.303 -11.800 3.773 1.00 94.44 95 THR A O 1
ATOM 744 N N . LEU A 1 96 ? -12.024 -13.252 4.899 1.00 93.88 96 LEU A N 1
ATOM 745 C CA . LEU A 1 96 ? -13.013 -14.326 4.967 1.00 93.88 96 LEU A CA 1
ATOM 746 C C . LEU A 1 96 ? -12.790 -15.122 6.256 1.00 93.88 96 LEU A C 1
ATOM 748 O O . LEU A 1 96 ? -11.671 -15.531 6.554 1.00 93.88 96 LEU A O 1
ATOM 752 N N . LEU A 1 97 ? -13.846 -15.313 7.053 1.00 93.81 97 LEU A N 1
ATOM 753 C CA . LEU A 1 97 ? -13.794 -16.069 8.318 1.00 93.81 97 LEU A CA 1
ATOM 754 C C . LEU A 1 97 ? -12.644 -15.633 9.257 1.00 93.81 97 LEU A C 1
ATOM 756 O O . LEU A 1 97 ? -11.973 -16.461 9.870 1.00 93.81 97 LEU A O 1
ATOM 760 N N . GLY A 1 98 ? -12.387 -14.322 9.338 1.00 89.12 98 GLY A N 1
ATOM 761 C CA . GLY A 1 98 ? -11.343 -13.748 10.198 1.00 89.12 98 GLY A CA 1
ATOM 762 C C . GLY A 1 98 ? -9.907 -13.920 9.689 1.00 89.12 98 GLY A C 1
ATOM 763 O O . GLY A 1 98 ? -8.964 -13.613 10.414 1.00 89.12 98 GLY A O 1
ATOM 764 N N . ARG A 1 99 ? -9.719 -14.402 8.457 1.00 90.12 99 ARG A N 1
ATOM 765 C CA . ARG A 1 99 ? -8.412 -14.519 7.801 1.00 90.12 99 ARG A CA 1
ATOM 766 C C . ARG A 1 99 ? -8.331 -13.578 6.613 1.00 90.12 99 ARG A C 1
ATOM 768 O O . ARG A 1 99 ? -9.351 -13.226 6.026 1.00 90.12 99 ARG A O 1
ATOM 775 N N . ILE A 1 100 ? -7.109 -13.200 6.267 1.00 90.69 100 ILE A N 1
ATOM 776 C CA . ILE A 1 100 ? -6.820 -12.392 5.087 1.00 90.69 100 ILE A CA 1
ATOM 777 C C . ILE A 1 100 ? -6.469 -13.333 3.948 1.00 90.69 100 ILE A C 1
ATOM 779 O O . ILE A 1 100 ? -5.665 -14.250 4.118 1.00 90.69 100 ILE A O 1
ATOM 783 N N . TYR A 1 101 ? -7.087 -13.085 2.805 1.00 89.75 101 TYR A N 1
ATOM 784 C CA . TYR A 1 101 ? -6.848 -13.781 1.558 1.00 89.75 101 TYR A CA 1
ATOM 785 C C . TYR A 1 101 ? -6.418 -12.766 0.514 1.00 89.75 101 TYR A C 1
ATOM 787 O O . TYR A 1 101 ? -6.930 -11.647 0.460 1.00 89.75 101 TYR A O 1
ATOM 795 N N . CYS A 1 102 ? -5.495 -13.186 -0.334 1.00 88.12 102 CYS A N 1
ATOM 796 C CA . CYS A 1 102 ? -5.167 -12.492 -1.561 1.00 88.12 102 CYS A CA 1
ATOM 797 C C . CYS A 1 102 ? -5.279 -13.473 -2.725 1.00 88.12 102 CYS A C 1
ATOM 799 O O . CYS A 1 102 ? -4.924 -14.645 -2.589 1.00 88.12 102 CYS A O 1
ATOM 801 N N . TYR A 1 103 ? -5.789 -12.990 -3.849 1.00 81.38 103 TYR A N 1
ATOM 802 C CA . TYR A 1 103 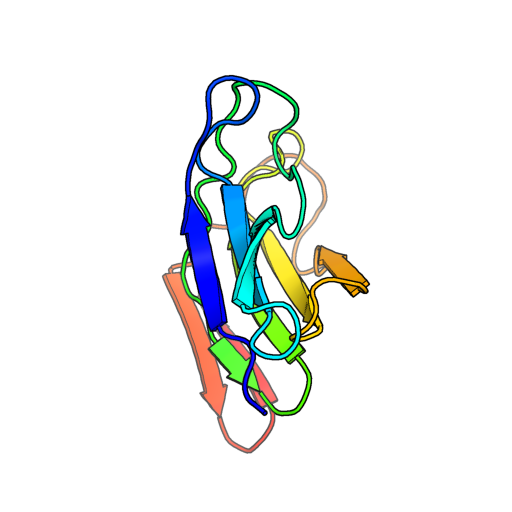? -5.802 -13.720 -5.111 1.00 81.38 103 TYR A CA 1
ATOM 803 C C . TYR A 1 103 ? -4.741 -13.097 -6.021 1.00 81.38 103 TYR A C 1
ATOM 805 O O . TYR A 1 103 ? -4.735 -11.872 -6.185 1.00 81.38 103 TYR A O 1
ATOM 813 N N . ALA A 1 104 ? -3.827 -13.930 -6.522 1.00 78.44 104 ALA A N 1
ATOM 814 C CA . ALA A 1 104 ? -2.699 -13.557 -7.367 1.00 78.44 104 ALA A CA 1
ATOM 815 C C . ALA A 1 104 ? -2.499 -14.566 -8.504 1.00 78.44 104 ALA A C 1
ATOM 817 O O . ALA A 1 104 ? -2.961 -15.720 -8.332 1.00 78.44 104 ALA A O 1
#

Foldseek 3Di:
DAKDWDWDADQFADTAIWIQDPVVRDIDGLDRLQGTNDHQPKAQWDDDPQKIWIWTQSVQQAIFIKIAGSSSPDIDTDCPDDSPSPHDPFPHWDDDPNDIDTDD

pLDDT: mean 90.1, std 6.77, range [58.78, 96.81]

Secondary structure (DSSP, 8-state):
---EEEEE--SSS-SEEEEEETTTTEEEES--SS-TT-----EEEEEETTEEEEEEE-SSS-EEEEEEETTSS-EEE---S-SSS------EEEEETTEEEEE-

Radius of gyration: 13.49 Å; chains: 1; bounding box: 27×34×27 Å